Protein AF-A0A699VBD9-F1 (afdb_monomer_lite)

pLDDT: mean 70.32, std 14.13, range [52.5, 94.69]

Organism: Tanacetum cinerariifolium (NCBI:txid118510)

Radius of gyration: 30.26 Å; chains: 1; bounding box: 59×36×75 Å

Secondary structure (DSSP, 8-state):
--HHHHHHSHHHHHHHHHHHHHT----------------------------------------

Sequence (63 aa):
MTTEDIRNTKAYKEYYACATREAAPKPKASARKNKGGSASSTTPSTPIATPTPTTNVVAAPRL

Structure (mmCIF, N/CA/C/O backbone):
data_AF-A0A699VBD9-F1
#
_entry.id   AF-A0A699VBD9-F1
#
loop_
_atom_site.group_PDB
_atom_site.id
_atom_site.type_symbol
_atom_site.label_atom_id
_atom_site.label_alt_id
_atom_site.label_comp_id
_atom_site.label_asym_id
_atom_site.label_entity_id
_atom_site.label_seq_id
_atom_site.pdbx_PDB_ins_code
_atom_site.Cartn_x
_atom_site.Cartn_y
_atom_site.Cartn_z
_atom_site.occupancy
_atom_site.B_iso_or_equiv
_atom_site.auth_seq_id
_atom_site.auth_comp_id
_atom_site.auth_asym_id
_atom_site.auth_atom_id
_atom_site.pdbx_PDB_model_num
ATOM 1 N N . MET A 1 1 ? 16.923 0.794 -17.137 1.00 77.31 1 MET A N 1
ATOM 2 C CA . MET A 1 1 ? 16.238 0.303 -15.927 1.00 77.31 1 MET A CA 1
ATOM 3 C C . MET A 1 1 ? 15.098 -0.569 -16.390 1.00 77.31 1 MET A C 1
ATOM 5 O O . MET A 1 1 ? 14.170 -0.047 -16.996 1.00 77.31 1 MET A O 1
ATOM 9 N N . THR A 1 2 ? 15.233 -1.882 -16.238 1.00 93.62 2 THR A N 1
ATOM 10 C CA . THR A 1 2 ? 14.203 -2.828 -16.677 1.00 93.62 2 THR A CA 1
ATOM 11 C C . THR A 1 2 ? 13.142 -3.006 -15.591 1.00 93.62 2 THR A C 1
ATOM 13 O O . THR A 1 2 ? 13.361 -2.685 -14.421 1.00 93.62 2 THR A O 1
ATOM 16 N N . THR A 1 3 ? 11.969 -3.507 -15.964 1.00 88.06 3 THR A N 1
ATOM 17 C CA . THR A 1 3 ? 10.908 -3.882 -15.017 1.00 88.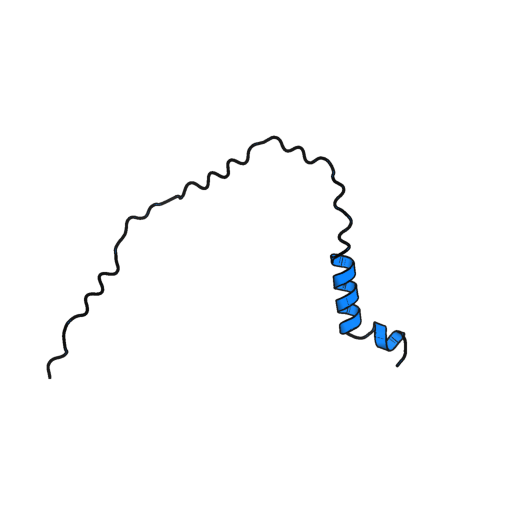06 3 THR A CA 1
ATOM 18 C C . THR A 1 3 ? 11.384 -4.914 -13.998 1.00 88.06 3 THR A C 1
ATOM 20 O O . THR A 1 3 ? 11.023 -4.840 -12.826 1.00 88.06 3 THR A O 1
ATOM 23 N N . GLU A 1 4 ? 12.225 -5.852 -14.418 1.00 92.44 4 GLU A N 1
ATOM 24 C CA . GLU A 1 4 ? 12.878 -6.851 -13.575 1.00 92.44 4 GLU A CA 1
ATOM 25 C C . GLU A 1 4 ? 13.797 -6.192 -12.543 1.00 92.44 4 GLU A C 1
ATOM 27 O O . GLU A 1 4 ? 13.698 -6.513 -11.357 1.00 92.44 4 GLU A O 1
ATOM 32 N N . ASP A 1 5 ? 14.609 -5.215 -12.961 1.00 91.50 5 ASP A N 1
ATOM 33 C CA . ASP A 1 5 ? 15.483 -4.467 -12.049 1.00 91.50 5 ASP A CA 1
ATOM 34 C C . ASP A 1 5 ? 14.666 -3.738 -10.976 1.00 91.50 5 ASP A C 1
ATOM 36 O O . ASP A 1 5 ? 14.998 -3.805 -9.793 1.00 91.50 5 ASP A O 1
ATOM 40 N N . ILE A 1 6 ? 13.558 -3.097 -11.371 1.00 90.44 6 ILE A N 1
ATOM 41 C CA . ILE A 1 6 ? 12.654 -2.380 -10.458 1.00 90.44 6 ILE A CA 1
ATOM 42 C C . ILE A 1 6 ? 12.042 -3.346 -9.438 1.00 90.44 6 ILE A C 1
ATOM 44 O O . ILE A 1 6 ? 12.045 -3.056 -8.239 1.00 90.44 6 ILE A O 1
ATOM 48 N N . ARG A 1 7 ? 11.570 -4.518 -9.884 1.00 89.81 7 ARG A N 1
ATOM 49 C CA . ARG A 1 7 ? 10.961 -5.533 -9.006 1.00 89.81 7 ARG A CA 1
ATOM 50 C C . ARG A 1 7 ? 11.961 -6.202 -8.061 1.00 89.81 7 ARG A C 1
ATOM 52 O O . ARG A 1 7 ? 11.566 -6.686 -7.001 1.00 89.81 7 ARG A O 1
ATOM 59 N N . ASN A 1 8 ? 13.242 -6.213 -8.419 1.00 91.94 8 ASN A N 1
ATOM 60 C CA . ASN A 1 8 ? 14.309 -6.739 -7.572 1.00 91.94 8 ASN A CA 1
ATOM 61 C C . ASN A 1 8 ? 14.771 -5.741 -6.491 1.00 91.94 8 ASN A C 1
ATOM 63 O O . ASN A 1 8 ? 15.420 -6.136 -5.521 1.00 91.94 8 ASN A O 1
ATOM 67 N N . THR A 1 9 ? 14.430 -4.452 -6.611 1.00 94.69 9 THR A N 1
ATOM 68 C CA . THR A 1 9 ? 14.818 -3.455 -5.604 1.00 94.69 9 THR A CA 1
ATOM 69 C C . THR A 1 9 ? 14.173 -3.720 -4.238 1.00 94.69 9 THR A C 1
ATOM 71 O O . THR A 1 9 ? 13.007 -4.108 -4.126 1.00 94.69 9 THR A O 1
ATOM 74 N N . LYS A 1 10 ? 14.925 -3.448 -3.160 1.00 94.56 10 LYS A N 1
ATOM 75 C CA . LYS A 1 10 ? 14.444 -3.554 -1.768 1.00 94.56 10 LYS A CA 1
ATOM 76 C C . LYS A 1 10 ? 13.168 -2.735 -1.538 1.00 94.56 10 LYS A C 1
ATOM 78 O O . LYS A 1 10 ? 12.233 -3.235 -0.921 1.00 94.56 10 LYS A O 1
ATOM 83 N N . ALA A 1 11 ? 13.117 -1.521 -2.089 1.00 93.88 11 ALA A N 1
ATOM 84 C CA . ALA A 1 11 ? 11.982 -0.611 -1.951 1.00 93.88 11 ALA A CA 1
ATOM 85 C C . ALA A 1 11 ? 10.679 -1.199 -2.523 1.00 93.88 11 ALA A C 1
ATOM 87 O O . ALA A 1 11 ? 9.639 -1.132 -1.873 1.00 93.88 11 ALA A O 1
ATOM 88 N N . TYR A 1 12 ? 10.733 -1.837 -3.699 1.00 92.81 12 TYR A N 1
ATOM 89 C CA . TYR A 1 12 ? 9.559 -2.477 -4.297 1.00 92.81 12 TYR A CA 1
ATOM 90 C C . TYR A 1 12 ? 9.058 -3.664 -3.463 1.00 92.81 12 TYR A C 1
ATOM 92 O O . TYR A 1 12 ? 7.856 -3.810 -3.229 1.00 92.81 12 TYR A O 1
ATOM 100 N N . LYS A 1 13 ? 9.982 -4.495 -2.964 1.00 92.00 13 LYS A N 1
ATOM 101 C CA . LYS A 1 13 ? 9.642 -5.652 -2.122 1.00 92.00 13 LYS A CA 1
ATOM 102 C C . LYS A 1 13 ? 9.007 -5.227 -0.794 1.00 92.00 13 LYS A C 1
ATOM 104 O O . LYS A 1 13 ? 8.047 -5.857 -0.356 1.00 92.00 13 LYS A O 1
ATOM 109 N N . GLU A 1 14 ? 9.503 -4.154 -0.178 1.00 92.94 14 GLU A N 1
ATOM 110 C CA . GLU A 1 14 ? 8.930 -3.584 1.049 1.00 92.94 14 GLU A CA 1
ATOM 111 C C . GLU A 1 14 ? 7.542 -2.983 0.810 1.00 92.94 14 GLU A C 1
ATOM 113 O O . GLU A 1 14 ? 6.620 -3.275 1.571 1.00 92.94 14 GLU A O 1
ATOM 118 N N . TYR A 1 15 ? 7.354 -2.238 -0.284 1.00 92.94 15 TYR A N 1
ATOM 119 C CA . TYR A 1 15 ? 6.043 -1.715 -0.676 1.00 92.94 15 TYR A CA 1
ATOM 120 C C . TYR A 1 15 ? 5.000 -2.831 -0.845 1.00 92.94 15 TYR A C 1
ATOM 122 O O . TYR A 1 15 ? 3.916 -2.759 -0.267 1.00 92.94 15 TYR A O 1
ATOM 130 N N . TYR A 1 16 ? 5.334 -3.896 -1.581 1.00 90.81 16 TYR A N 1
ATOM 131 C CA . TYR A 1 16 ? 4.406 -5.001 -1.836 1.00 90.81 16 TYR A CA 1
ATOM 132 C C . TYR A 1 16 ? 4.061 -5.790 -0.562 1.00 90.81 16 TYR A C 1
ATOM 134 O O . TYR A 1 16 ? 2.903 -6.164 -0.351 1.00 90.81 16 TYR A O 1
ATOM 142 N N . ALA A 1 17 ? 5.042 -6.014 0.319 1.00 88.62 17 ALA A N 1
ATOM 143 C CA . ALA A 1 17 ? 4.817 -6.658 1.612 1.00 88.62 17 ALA A CA 1
ATOM 144 C C . ALA A 1 17 ? 3.886 -5.829 2.517 1.00 88.62 17 ALA A C 1
ATOM 146 O O . ALA A 1 17 ? 3.017 -6.397 3.183 1.00 88.62 17 ALA A O 1
ATOM 147 N N . CYS A 1 18 ? 4.030 -4.499 2.510 1.00 85.81 18 CYS A N 1
ATOM 148 C CA . CYS A 1 18 ? 3.149 -3.583 3.235 1.00 85.81 18 CYS A CA 1
ATOM 149 C C . CYS A 1 18 ? 1.732 -3.563 2.648 1.00 85.81 18 CYS A C 1
ATOM 151 O O . CYS A 1 18 ? 0.778 -3.775 3.391 1.00 85.81 18 CYS A O 1
ATOM 153 N N . ALA A 1 19 ? 1.586 -3.412 1.328 1.00 85.94 19 ALA A N 1
ATOM 154 C CA . ALA A 1 19 ? 0.282 -3.391 0.660 1.00 85.94 19 ALA A CA 1
ATOM 155 C C . ALA A 1 19 ? -0.501 -4.702 0.865 1.00 85.94 19 ALA A C 1
ATOM 157 O O . ALA A 1 19 ? -1.707 -4.689 1.108 1.00 85.94 19 ALA A O 1
ATOM 158 N N . THR A 1 20 ? 0.196 -5.844 0.844 1.00 82.50 20 THR A N 1
ATOM 159 C CA . THR A 1 20 ? -0.411 -7.161 1.110 1.00 82.50 20 THR A CA 1
ATOM 160 C C . THR A 1 20 ? -0.855 -7.306 2.570 1.00 82.50 20 THR A C 1
ATOM 162 O O . THR A 1 20 ? -1.846 -7.975 2.850 1.00 82.50 20 THR A O 1
ATOM 165 N N . ARG A 1 21 ? -0.142 -6.682 3.518 1.00 69.94 21 ARG A N 1
ATOM 166 C CA . ARG A 1 21 ? -0.529 -6.660 4.938 1.00 69.94 21 ARG A CA 1
ATOM 167 C C . ARG A 1 21 ? -1.665 -5.689 5.239 1.00 69.94 21 ARG A C 1
ATOM 169 O O . ARG A 1 21 ? -2.479 -5.985 6.108 1.00 69.94 21 ARG A O 1
ATOM 176 N N . GLU A 1 22 ? -1.713 -4.554 4.552 1.00 62.00 22 GLU A N 1
ATOM 177 C CA . GLU A 1 22 ? -2.796 -3.575 4.677 1.00 62.00 22 GLU A CA 1
ATOM 178 C C . GLU A 1 22 ? -4.110 -4.133 4.123 1.00 62.00 22 GLU A C 1
ATOM 180 O O . GLU A 1 22 ? -5.164 -3.990 4.741 1.00 62.00 22 GLU A O 1
ATOM 185 N N . ALA A 1 23 ? -4.030 -4.905 3.039 1.00 62.06 23 ALA A N 1
ATOM 186 C CA . ALA A 1 23 ? -5.122 -5.728 2.539 1.00 62.06 23 ALA A CA 1
ATOM 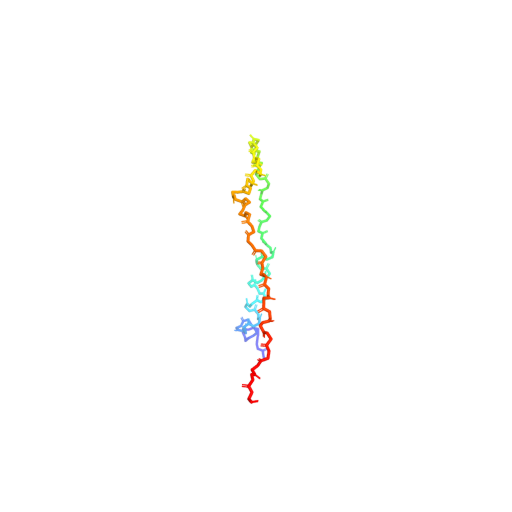187 C C . ALA A 1 23 ? -5.332 -6.999 3.385 1.00 62.06 23 ALA A C 1
ATOM 189 O O . ALA A 1 23 ? -5.581 -8.074 2.833 1.00 62.06 23 ALA A O 1
ATOM 190 N N . ALA A 1 24 ? -5.233 -6.892 4.719 1.00 63.03 24 ALA A N 1
ATOM 191 C CA . ALA A 1 24 ? -5.626 -7.958 5.628 1.00 63.03 24 ALA A CA 1
ATOM 192 C C . ALA A 1 24 ? -7.001 -8.461 5.167 1.00 63.03 24 ALA A C 1
ATOM 194 O O . ALA A 1 24 ? -7.945 -7.660 5.128 1.00 63.03 24 ALA A O 1
ATOM 195 N N . PRO A 1 25 ? -7.125 -9.735 4.740 1.00 66.31 25 PRO A N 1
ATOM 196 C CA . PRO A 1 25 ? -8.377 -10.237 4.209 1.00 66.31 25 PRO A CA 1
ATOM 197 C C . PRO A 1 25 ? -9.406 -10.002 5.295 1.00 66.31 25 PRO A C 1
ATOM 199 O O . PRO A 1 25 ? -9.248 -10.527 6.400 1.00 66.31 25 PRO A O 1
ATOM 202 N N . LYS A 1 26 ? -10.374 -9.122 4.984 1.00 67.31 26 LYS A N 1
ATOM 203 C CA . LYS A 1 26 ? -11.423 -8.647 5.887 1.00 67.31 26 LYS A CA 1
ATOM 204 C C . LYS A 1 26 ? -11.756 -9.800 6.813 1.00 67.31 26 LYS A C 1
ATOM 206 O O . LYS A 1 26 ? -12.222 -10.817 6.284 1.00 67.31 26 LYS A O 1
ATOM 211 N N . PRO A 1 27 ? -11.455 -9.719 8.126 1.00 60.16 27 PRO A N 1
ATOM 212 C CA . PRO A 1 27 ? -11.792 -10.814 9.006 1.00 60.16 27 PRO A CA 1
ATOM 213 C C . PRO A 1 27 ? -13.279 -11.004 8.787 1.00 60.16 27 PRO A C 1
ATOM 215 O O . PRO A 1 27 ? -14.065 -10.077 9.010 1.00 60.16 27 PRO A O 1
ATOM 218 N N . LYS A 1 28 ? -13.653 -12.156 8.206 1.00 64.69 28 LYS A N 1
ATOM 219 C CA . LYS A 1 28 ? -15.053 -12.538 8.102 1.00 64.69 28 LYS A CA 1
ATOM 220 C C . LYS A 1 28 ? -15.573 -12.268 9.498 1.00 64.69 28 LYS A C 1
ATOM 222 O O . LYS A 1 28 ? -15.010 -12.802 10.458 1.00 64.69 28 LYS A O 1
ATOM 227 N N . ALA A 1 29 ? -16.574 -11.401 9.605 1.00 61.41 29 ALA A N 1
ATOM 228 C CA . ALA A 1 29 ? -17.318 -11.193 10.831 1.00 61.41 29 ALA A CA 1
ATOM 229 C C . ALA A 1 29 ? -1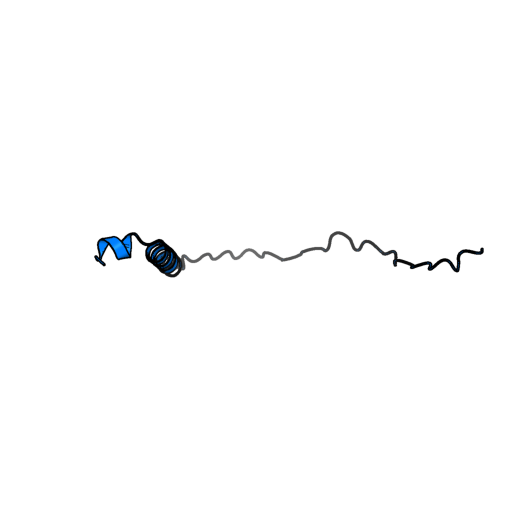8.069 -12.500 11.115 1.00 61.41 29 ALA A C 1
ATOM 231 O O . ALA A 1 29 ? -19.280 -12.602 10.977 1.00 61.41 29 ALA A O 1
ATOM 232 N N . SER A 1 30 ? -17.322 -13.562 11.400 1.00 64.62 30 SER A N 1
ATOM 233 C CA . SER A 1 30 ? -17.849 -14.770 11.975 1.00 64.62 30 SER A CA 1
ATOM 234 C C . SER A 1 30 ? -18.204 -14.354 13.386 1.00 64.62 30 SER A C 1
ATOM 236 O O . SER A 1 30 ? -17.377 -13.833 14.137 1.00 64.62 30 SER A O 1
ATOM 238 N N . ALA A 1 31 ? -19.498 -14.420 13.653 1.00 62.56 31 ALA A N 1
ATOM 239 C CA . ALA A 1 31 ? -20.138 -13.918 14.843 1.00 62.56 31 ALA A CA 1
ATOM 240 C C . ALA A 1 31 ? -19.489 -14.516 16.095 1.00 62.56 31 ALA A C 1
ATOM 242 O O . ALA A 1 31 ? -19.903 -15.562 16.588 1.00 62.56 31 ALA A O 1
ATOM 243 N N . ARG A 1 32 ? -18.480 -13.845 16.652 1.00 61.72 32 ARG A N 1
ATOM 244 C CA . ARG A 1 32 ? -17.926 -14.220 17.947 1.00 61.72 32 ARG A CA 1
ATOM 245 C C . ARG A 1 32 ? -18.796 -13.589 19.027 1.00 61.72 32 ARG A C 1
ATOM 247 O O . ARG A 1 32 ? -18.408 -12.649 19.712 1.00 61.72 32 ARG A O 1
ATOM 254 N N . LYS A 1 33 ? -20.018 -14.112 19.151 1.00 65.06 33 LYS A N 1
ATOM 255 C CA . LYS A 1 33 ? -20.873 -13.913 20.321 1.00 65.06 33 LYS A CA 1
ATOM 256 C C . LYS A 1 33 ? -20.228 -14.660 21.489 1.00 65.06 33 LYS A C 1
ATOM 258 O O . LYS A 1 33 ? -20.629 -15.767 21.817 1.00 65.06 33 LYS A O 1
ATOM 263 N N . ASN A 1 34 ? -19.244 -14.042 22.132 1.00 61.34 34 ASN A N 1
ATOM 264 C CA . ASN A 1 34 ? -18.866 -14.419 23.488 1.00 61.34 34 ASN A CA 1
ATOM 265 C C . ASN A 1 34 ? -19.653 -13.521 24.437 1.00 61.34 34 ASN A C 1
ATOM 267 O O . ASN A 1 34 ? -19.211 -12.446 24.830 1.00 61.34 34 ASN A O 1
ATOM 271 N N . LYS A 1 35 ? -20.869 -13.958 24.771 1.00 65.50 35 LYS A N 1
ATOM 272 C CA . LYS A 1 35 ? -21.570 -13.4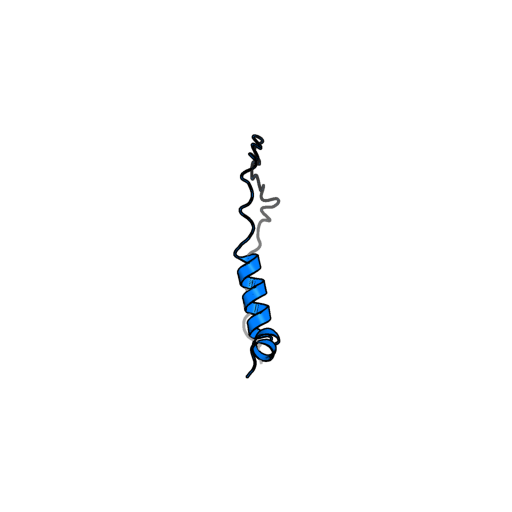56 25.949 1.00 65.50 35 LYS A CA 1
ATOM 273 C C . LYS A 1 35 ? -20.961 -14.165 27.156 1.00 65.50 35 LYS A C 1
ATOM 275 O O . LYS A 1 35 ? -21.397 -15.245 27.523 1.00 65.50 35 LYS A O 1
ATOM 280 N N . GLY A 1 36 ? -19.910 -13.580 27.711 1.00 58.69 36 GLY A N 1
ATOM 281 C CA . GLY A 1 36 ? -19.247 -14.063 28.918 1.00 58.69 36 GLY A CA 1
ATOM 282 C C . GLY A 1 36 ? -18.358 -12.948 29.432 1.00 58.69 36 GLY A C 1
ATOM 283 O O . GLY A 1 36 ? -17.340 -12.650 28.815 1.00 58.69 36 GLY A O 1
ATOM 284 N N . GLY A 1 37 ? -18.821 -12.257 30.472 1.00 62.94 37 GLY A N 1
ATOM 285 C CA . GLY A 1 37 ? -18.208 -11.039 30.980 1.00 62.94 37 GLY A CA 1
ATOM 286 C C . GLY A 1 37 ? -16.752 -11.256 31.361 1.00 62.94 37 GLY A C 1
ATOM 287 O O . GLY A 1 37 ? -16.457 -11.948 32.329 1.00 62.94 37 GLY A O 1
ATOM 288 N N . SER A 1 38 ? -15.848 -10.603 30.639 1.00 59.56 38 SER A N 1
ATOM 289 C CA . SER A 1 38 ? -14.556 -10.276 31.217 1.00 59.56 38 SER A CA 1
ATOM 290 C C . SER A 1 38 ? -14.798 -9.040 32.068 1.00 59.56 38 SER A C 1
ATOM 292 O O . SER A 1 38 ? -14.727 -7.913 31.580 1.00 59.56 38 SER A O 1
ATOM 294 N N . ALA A 1 39 ? -15.166 -9.248 33.332 1.00 63.31 39 ALA A N 1
ATOM 295 C CA . ALA A 1 39 ? -14.942 -8.214 34.321 1.00 63.31 39 ALA A CA 1
ATOM 296 C C . ALA A 1 39 ? -13.437 -7.949 34.275 1.00 63.31 39 ALA A C 1
ATOM 298 O O . ALA A 1 39 ? -12.642 -8.781 34.708 1.00 63.31 39 ALA A O 1
ATOM 299 N N . SER A 1 40 ? -13.039 -6.828 33.676 1.00 62.59 40 SER A N 1
A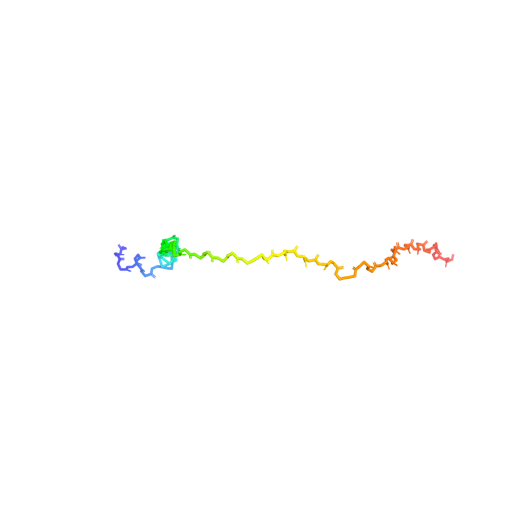TOM 300 C CA . SER A 1 40 ? -11.702 -6.281 33.862 1.00 62.59 40 SER A CA 1
ATOM 301 C C . SER A 1 40 ? -11.617 -5.813 35.313 1.00 62.59 40 SER A C 1
ATOM 303 O O . SER A 1 40 ? -11.658 -4.625 35.605 1.00 62.59 40 SER A O 1
ATOM 305 N N . SER A 1 41 ? -11.589 -6.770 36.236 1.00 62.22 41 SER A N 1
ATOM 306 C CA . SER A 1 41 ? -11.237 -6.559 37.625 1.00 62.22 41 SER A CA 1
ATOM 307 C C . SER A 1 41 ? -9.744 -6.809 37.708 1.00 62.22 41 SER A C 1
ATOM 309 O O . SER A 1 41 ? -9.274 -7.864 38.122 1.00 62.22 41 SER A O 1
ATOM 311 N N . THR A 1 42 ? -8.982 -5.820 37.251 1.00 58.78 42 THR A N 1
ATOM 312 C CA . THR A 1 42 ? -7.630 -5.656 37.762 1.00 58.78 42 THR A CA 1
ATOM 313 C C . THR A 1 42 ? -7.811 -5.162 39.187 1.00 58.78 42 THR A C 1
ATOM 315 O O . THR A 1 42 ? -7.867 -3.961 39.436 1.00 58.78 42 THR A O 1
ATOM 318 N N . THR A 1 43 ? -7.978 -6.083 40.135 1.00 56.03 43 THR A N 1
ATOM 319 C CA . THR A 1 43 ? -7.631 -5.781 41.521 1.00 56.03 43 THR A CA 1
ATOM 320 C C . THR A 1 43 ? -6.202 -5.244 41.493 1.00 56.03 43 THR A C 1
ATOM 322 O O . THR A 1 43 ? -5.322 -5.963 41.006 1.00 56.03 43 THR A O 1
ATOM 325 N N . PRO A 1 44 ? -5.925 -4.016 41.966 1.00 59.53 44 PRO A N 1
ATOM 326 C CA . PRO A 1 44 ? -4.561 -3.655 42.291 1.00 59.53 44 PRO A CA 1
ATOM 327 C C . PRO A 1 44 ? -4.184 -4.539 43.475 1.00 59.53 44 PRO A C 1
ATOM 329 O O . PRO A 1 44 ? -4.477 -4.227 44.628 1.00 59.53 44 PRO A O 1
ATOM 332 N N . SER A 1 45 ? -3.602 -5.703 43.190 1.00 57.56 45 SER A N 1
ATOM 333 C CA . SER A 1 45 ? -2.877 -6.422 44.220 1.00 57.56 45 SER A CA 1
ATOM 334 C C . SER A 1 45 ? -1.780 -5.469 44.661 1.00 57.56 45 SER A C 1
ATOM 336 O O . SER A 1 45 ? -0.914 -5.101 43.866 1.00 57.56 45 SER A O 1
ATOM 338 N N . THR A 1 46 ? -1.877 -5.067 45.928 1.00 52.50 46 THR A N 1
ATOM 339 C CA . THR A 1 46 ? -1.002 -4.178 46.703 1.00 52.50 46 THR A CA 1
ATOM 340 C C . THR A 1 46 ? -1.165 -2.655 46.516 1.00 52.50 46 THR A C 1
ATOM 342 O O . THR A 1 46 ? -0.523 -2.062 45.653 1.00 52.50 46 THR A O 1
ATOM 345 N N . PRO A 1 47 ? -1.867 -1.957 47.435 1.00 56.75 47 PRO A N 1
ATOM 346 C CA . PRO A 1 47 ? -1.395 -0.665 47.915 1.00 56.75 47 PRO A CA 1
ATOM 347 C C . PRO A 1 47 ? -0.222 -0.927 48.873 1.00 56.75 47 PRO A C 1
ATOM 349 O O . PRO A 1 47 ? -0.424 -1.127 50.070 1.00 56.75 47 PRO A O 1
ATOM 352 N N . ILE A 1 48 ? 1.015 -0.983 48.364 1.00 55.88 48 ILE A N 1
ATOM 353 C CA . ILE A 1 48 ? 2.175 -0.877 49.260 1.00 55.88 48 ILE A CA 1
ATOM 354 C C . ILE A 1 48 ? 2.200 0.568 49.741 1.00 55.88 48 ILE A C 1
ATOM 356 O O . ILE A 1 48 ? 2.543 1.488 49.000 1.00 55.88 48 ILE A O 1
ATOM 360 N N . ALA A 1 49 ? 1.776 0.749 50.985 1.00 55.31 49 ALA A N 1
ATOM 361 C CA . ALA A 1 49 ? 2.039 1.944 51.755 1.00 55.31 49 ALA A CA 1
ATOM 362 C C . ALA A 1 49 ? 3.552 2.256 51.724 1.00 55.31 49 ALA A C 1
ATOM 364 O O . ALA A 1 49 ? 4.356 1.475 52.221 1.00 55.31 49 ALA A O 1
ATOM 365 N N . THR A 1 50 ? 3.893 3.360 51.052 1.00 60.28 50 THR A N 1
ATOM 366 C CA . THR A 1 50 ? 4.909 4.400 51.335 1.00 60.28 50 THR A CA 1
ATOM 367 C C . THR A 1 50 ? 6.145 3.995 52.175 1.00 60.28 50 THR A C 1
ATOM 369 O O . THR A 1 50 ? 6.008 3.484 53.282 1.00 60.28 50 THR A O 1
ATOM 372 N N . PRO A 1 51 ? 7.363 4.404 51.762 1.00 53.03 51 PRO A N 1
ATOM 373 C CA . PRO A 1 51 ? 7.831 5.660 52.339 1.00 53.03 51 PRO A CA 1
ATOM 374 C C . PRO A 1 51 ? 8.362 6.643 51.293 1.00 53.03 51 PRO A C 1
ATOM 376 O O . PRO A 1 51 ? 9.138 6.315 50.399 1.00 53.03 51 PRO A O 1
ATOM 379 N N . THR A 1 52 ? 7.926 7.885 51.457 1.00 60.62 52 THR A N 1
ATOM 380 C CA . THR A 1 52 ? 8.526 9.123 50.973 1.00 60.62 52 THR A CA 1
ATOM 381 C C . THR A 1 52 ? 10.053 9.006 50.929 1.00 60.62 52 THR A C 1
ATOM 383 O O . THR A 1 52 ? 10.637 8.619 51.946 1.00 60.62 52 THR A O 1
ATOM 386 N N . PRO A 1 53 ? 10.751 9.381 49.842 1.00 56.00 53 PRO A N 1
ATOM 387 C CA . PRO A 1 53 ? 12.159 9.693 49.978 1.00 56.00 53 PRO A CA 1
ATOM 388 C C . PRO A 1 53 ? 12.237 10.985 50.795 1.00 56.00 53 PRO A C 1
ATOM 390 O O . PRO A 1 53 ? 12.138 12.090 50.268 1.00 56.00 53 PRO A O 1
ATOM 393 N N . THR A 1 54 ? 12.361 10.850 52.113 1.00 56.62 54 THR A N 1
ATOM 394 C CA . THR A 1 54 ? 12.844 11.928 52.968 1.00 56.62 54 THR A CA 1
ATOM 395 C C . THR A 1 54 ? 1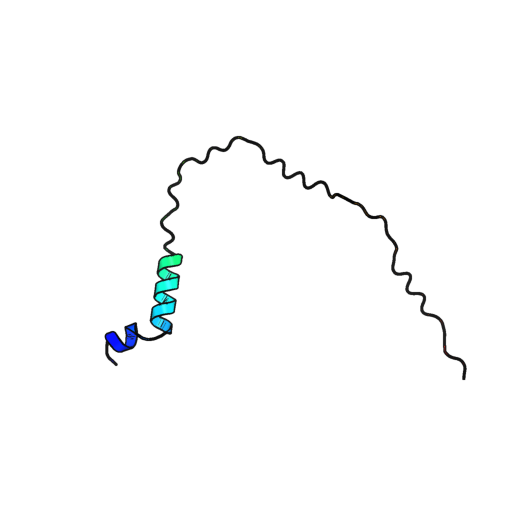4.285 12.174 52.545 1.00 56.62 54 THR A C 1
ATOM 397 O O . THR A 1 54 ? 15.205 11.511 53.020 1.00 56.62 54 THR A O 1
ATOM 400 N N . THR A 1 55 ? 14.490 13.073 51.583 1.00 54.41 55 THR A N 1
ATOM 401 C CA . THR A 1 55 ? 15.816 13.564 51.219 1.00 54.41 55 THR A CA 1
ATOM 402 C C . THR A 1 55 ? 16.356 14.342 52.415 1.00 54.41 55 THR A C 1
ATOM 404 O O . THR A 1 55 ? 16.147 15.544 52.551 1.00 54.41 55 THR A O 1
ATOM 407 N N . ASN A 1 56 ? 17.016 13.633 53.326 1.00 61.56 56 ASN A N 1
ATOM 408 C CA . ASN A 1 56 ? 17.796 14.226 54.395 1.00 61.56 56 ASN A CA 1
ATOM 409 C C . ASN A 1 56 ? 19.085 14.763 53.759 1.00 61.56 56 ASN A C 1
ATOM 411 O O . ASN A 1 56 ? 20.076 14.045 53.628 1.00 61.56 56 ASN A O 1
ATOM 415 N N . VAL A 1 57 ? 19.034 16.001 53.261 1.00 62.00 57 VAL A N 1
ATOM 416 C CA . VAL A 1 57 ? 20.233 16.735 52.848 1.00 62.00 57 VAL A CA 1
ATOM 417 C C . VAL A 1 57 ? 21.007 17.047 54.125 1.00 62.00 57 VAL A C 1
ATOM 419 O O . VAL A 1 57 ? 20.746 18.035 54.807 1.00 62.00 57 VAL A O 1
ATOM 422 N N . VAL A 1 58 ? 21.923 16.148 54.482 1.00 62.47 58 VAL A N 1
ATOM 423 C CA . VAL A 1 58 ? 22.868 16.349 55.579 1.00 62.47 58 VAL A CA 1
ATOM 424 C C . VAL A 1 58 ? 23.715 17.580 55.270 1.00 62.47 58 VAL A C 1
ATOM 426 O O . VAL A 1 58 ? 24.318 17.700 54.203 1.00 62.47 58 VAL A O 1
ATOM 429 N N . ALA A 1 59 ? 23.718 18.512 56.218 1.00 64.00 59 ALA A N 1
ATOM 430 C CA . ALA A 1 59 ? 24.455 19.757 56.151 1.00 64.00 59 ALA A CA 1
ATOM 431 C C . ALA A 1 59 ? 25.982 19.536 56.142 1.00 64.00 59 ALA A C 1
ATOM 433 O O . ALA A 1 59 ? 26.507 18.764 56.939 1.00 64.00 59 ALA A O 1
ATOM 434 N N . ALA A 1 60 ? 26.631 20.285 55.244 1.00 69.06 60 ALA A N 1
ATOM 435 C CA . ALA A 1 60 ? 28.015 20.776 55.183 1.00 69.06 60 ALA A CA 1
ATOM 436 C C . ALA A 1 60 ? 29.179 19.889 55.704 1.00 69.06 60 ALA A C 1
ATOM 438 O O . ALA A 1 60 ? 29.288 19.648 56.908 1.00 69.06 60 ALA A O 1
ATOM 439 N N . PRO A 1 61 ? 30.164 19.547 54.844 1.00 64.44 61 PRO A N 1
ATOM 440 C CA . PRO A 1 61 ? 31.467 19.068 55.297 1.00 64.44 61 PRO A CA 1
ATOM 441 C C . PRO A 1 61 ? 32.195 20.204 56.025 1.00 64.44 61 PRO A C 1
ATOM 443 O O . PRO A 1 61 ? 32.354 21.291 55.469 1.00 64.44 61 PRO A O 1
ATOM 446 N N . ARG A 1 62 ? 32.642 19.970 57.262 1.00 65.62 62 ARG A N 1
ATOM 447 C CA . ARG A 1 62 ? 33.585 20.879 57.924 1.00 65.62 62 ARG A CA 1
ATOM 448 C C . ARG A 1 62 ? 34.996 20.589 57.415 1.00 65.62 62 ARG A C 1
ATOM 450 O O . ARG A 1 62 ? 35.409 19.430 57.433 1.00 65.62 62 ARG A O 1
ATOM 457 N N . LEU A 1 63 ? 35.701 21.641 57.006 1.00 57.91 63 LEU A N 1
ATOM 458 C CA . LEU A 1 63 ? 37.160 21.712 56.955 1.00 57.91 63 LEU A CA 1
ATOM 459 C C . LEU A 1 63 ? 37.606 22.744 57.993 1.00 57.91 63 LEU A C 1
ATOM 461 O O . LEU A 1 63 ? 36.904 23.777 58.098 1.00 57.91 63 LEU A O 1
#

Foldseek 3Di:
DDPVVVCPDPVNVVVVVVVVVVPPPPPPPPPPPPPDDPPPPPPPPDPPDDDDPPPPPDDDDDD